Protein AF-A0A0F0H1Z5-F1 (afdb_monomer_lite)

Organism: Lentzea aerocolonigenes (NCBI:txid68170)

Foldseek 3Di:
DDWDDDPLFIKWKDFADPVVLVVPQFKKKKKAKDLVPDGFQIDIDDGSDGMDMGNTHNAPVGFIKMWMDMPPGDIDIDDTDD

Structure (mmCIF, N/CA/C/O backbone):
data_AF-A0A0F0H1Z5-F1
#
_entry.id   AF-A0A0F0H1Z5-F1
#
loop_
_atom_site.group_PDB
_atom_site.id
_atom_site.type_symbol
_atom_site.label_atom_id
_atom_site.label_alt_id
_atom_site.label_comp_id
_atom_site.label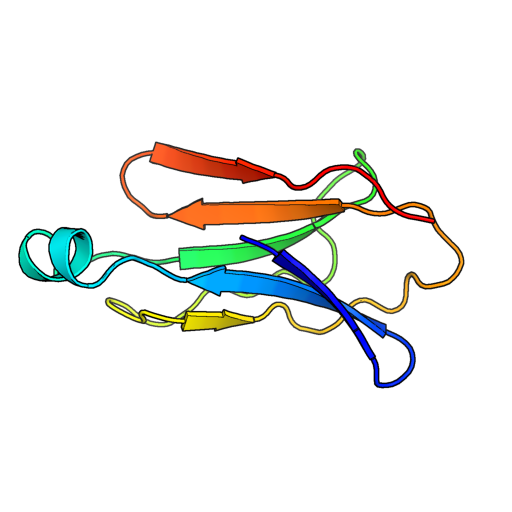_asym_id
_atom_site.label_entity_id
_atom_site.label_seq_id
_atom_site.pdbx_PDB_ins_code
_atom_site.Cartn_x
_atom_site.Cartn_y
_atom_site.Cartn_z
_atom_site.occupancy
_atom_site.B_iso_or_equiv
_atom_site.auth_seq_id
_atom_site.auth_comp_id
_atom_site.auth_asym_id
_atom_site.auth_atom_id
_atom_site.pdbx_PDB_model_num
ATOM 1 N N . MET A 1 1 ? -4.712 -0.611 -4.608 1.00 90.50 1 MET A N 1
ATOM 2 C CA . MET A 1 1 ? -4.535 -0.591 -3.142 1.00 90.50 1 MET A CA 1
ATOM 3 C C . MET A 1 1 ? -5.722 -1.251 -2.477 1.00 90.50 1 MET A C 1
ATOM 5 O O . MET A 1 1 ? -6.816 -1.178 -3.027 1.00 90.50 1 MET A O 1
ATOM 9 N N . LYS A 1 2 ? -5.515 -1.881 -1.321 1.00 94.94 2 LYS A N 1
ATOM 10 C CA . LYS A 1 2 ? -6.581 -2.412 -0.472 1.00 94.94 2 LYS A CA 1
ATOM 11 C C . LYS A 1 2 ? -6.233 -2.216 1.006 1.00 94.94 2 LYS A C 1
ATOM 13 O O . LYS A 1 2 ? -5.061 -2.129 1.358 1.00 94.94 2 LYS A O 1
ATOM 18 N N . GLN A 1 3 ? -7.264 -2.192 1.841 1.00 94.81 3 GLN A N 1
ATOM 19 C CA . GLN A 1 3 ? -7.158 -2.300 3.293 1.00 94.81 3 GLN A CA 1
ATOM 20 C C . GLN A 1 3 ? -7.764 -3.635 3.730 1.00 94.81 3 GLN A C 1
ATOM 22 O O . GLN A 1 3 ? -8.836 -4.013 3.244 1.00 94.81 3 GLN A O 1
ATOM 27 N N . PHE A 1 4 ? -7.099 -4.327 4.649 1.00 95.88 4 PHE A N 1
ATOM 28 C CA . PHE A 1 4 ? -7.526 -5.614 5.193 1.00 95.88 4 PHE A CA 1
ATOM 29 C C . PHE A 1 4 ? -7.559 -5.586 6.722 1.00 95.88 4 PHE A C 1
ATOM 31 O O . PHE A 1 4 ? -6.774 -4.885 7.355 1.00 95.88 4 PHE A O 1
ATOM 38 N N . LYS A 1 5 ? -8.439 -6.400 7.308 1.00 94.81 5 LYS A N 1
ATOM 39 C CA . LYS A 1 5 ? -8.511 -6.666 8.749 1.00 94.81 5 LYS A CA 1
ATOM 40 C C . LYS A 1 5 ? -8.152 -8.129 8.989 1.00 94.81 5 LYS A C 1
ATOM 42 O O . LYS A 1 5 ? -8.770 -9.011 8.400 1.00 94.81 5 LYS A O 1
ATOM 47 N N . GLY A 1 6 ? -7.162 -8.391 9.837 1.00 92.56 6 GLY A N 1
ATOM 48 C CA . GLY A 1 6 ? -6.679 -9.747 10.116 1.00 92.56 6 GLY A CA 1
ATOM 49 C C . GLY A 1 6 ? -5.599 -9.762 11.194 1.00 92.56 6 GLY A C 1
ATOM 50 O O . GLY A 1 6 ? -4.957 -8.743 11.438 1.00 92.56 6 GLY A O 1
ATOM 51 N N . CYS A 1 7 ? -5.408 -10.896 11.874 1.00 92.06 7 CYS A N 1
ATOM 52 C CA . CYS A 1 7 ? -4.428 -11.035 12.966 1.00 92.06 7 CYS A CA 1
ATOM 53 C C . CYS A 1 7 ? -4.535 -9.924 14.035 1.00 92.06 7 CYS A C 1
ATOM 55 O O . CYS A 1 7 ? -3.526 -9.398 14.497 1.00 92.06 7 CYS A O 1
ATOM 57 N N . ASN A 1 8 ? -5.767 -9.536 14.389 1.00 93.94 8 ASN A N 1
ATOM 58 C CA . ASN A 1 8 ? -6.080 -8.440 15.316 1.00 93.94 8 ASN A CA 1
ATOM 59 C C . ASN A 1 8 ? -5.498 -7.063 14.930 1.00 93.94 8 ASN A C 1
ATOM 61 O O . ASN A 1 8 ? -5.299 -6.208 15.789 1.00 93.94 8 ASN A O 1
ATOM 65 N N . LYS A 1 9 ? -5.241 -6.835 13.639 1.00 96.00 9 LYS A N 1
ATOM 66 C CA . LYS A 1 9 ? -4.63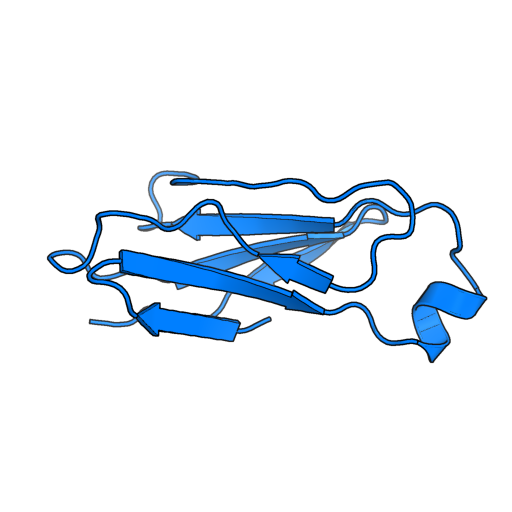8 -5.610 13.103 1.00 96.00 9 LYS A CA 1
ATOM 67 C C . LYS A 1 9 ? -5.300 -5.179 11.790 1.00 96.00 9 LYS A C 1
ATOM 69 O O . LYS A 1 9 ? -5.948 -5.982 11.111 1.00 96.00 9 LYS A O 1
ATOM 74 N N . ASN A 1 10 ? -5.109 -3.913 11.432 1.00 96.31 10 ASN A N 1
ATOM 75 C CA . ASN A 1 10 ? -5.421 -3.369 10.112 1.00 96.31 10 ASN A CA 1
ATOM 76 C C . ASN A 1 10 ? -4.164 -3.369 9.234 1.00 96.31 10 ASN A C 1
ATOM 78 O O . ASN A 1 10 ? -3.077 -3.028 9.693 1.00 96.31 10 ASN A O 1
ATOM 82 N N . TRP A 1 11 ? -4.311 -3.720 7.962 1.00 97.00 11 TRP A N 1
ATOM 83 C CA . TRP A 1 11 ? -3.206 -3.880 7.019 1.00 97.00 11 TRP A CA 1
ATOM 84 C C . TRP A 1 11 ? -3.467 -3.082 5.753 1.00 97.00 11 TRP A C 1
ATOM 86 O O . TRP A 1 11 ? -4.545 -3.177 5.162 1.00 97.00 11 TRP A O 1
ATOM 96 N N . GLY A 1 12 ? -2.475 -2.307 5.334 1.00 97.12 12 GLY A N 1
ATOM 97 C CA . GLY A 1 12 ? -2.454 -1.662 4.031 1.00 97.12 12 GLY A CA 1
ATOM 98 C C . GLY A 1 12 ? -1.752 -2.556 3.015 1.00 97.12 12 GLY A C 1
ATOM 99 O O . GLY A 1 12 ? -0.760 -3.209 3.335 1.00 97.12 12 GLY A O 1
ATOM 100 N N . TYR A 1 13 ? -2.269 -2.575 1.791 1.00 96.88 13 TYR A N 1
ATOM 101 C CA . TYR A 1 13 ? -1.722 -3.349 0.683 1.00 96.88 13 TYR A CA 1
ATOM 102 C C . TYR A 1 13 ? -1.660 -2.529 -0.601 1.00 96.88 13 TYR A C 1
ATOM 104 O O . TYR A 1 13 ? -2.663 -1.942 -1.034 1.00 96.88 13 TYR A O 1
ATOM 112 N N . ILE A 1 14 ? -0.511 -2.561 -1.267 1.00 96.38 14 ILE A N 1
ATOM 113 C CA . ILE A 1 14 ? -0.327 -2.001 -2.602 1.00 96.38 14 ILE A CA 1
ATOM 114 C C . ILE A 1 14 ? 0.260 -3.054 -3.543 1.00 96.38 14 ILE A C 1
ATOM 116 O O . ILE A 1 14 ? 1.138 -3.832 -3.179 1.00 96.38 14 ILE A O 1
ATOM 120 N N . TYR A 1 15 ? -0.255 -3.051 -4.770 1.00 95.25 15 TYR A N 1
ATOM 121 C CA . TYR A 1 15 ? 0.216 -3.880 -5.867 1.00 95.25 15 TYR A CA 1
ATOM 122 C C . TYR A 1 15 ? 0.458 -2.984 -7.073 1.00 95.25 15 TYR A C 1
ATOM 124 O O . TYR A 1 15 ? -0.403 -2.165 -7.417 1.00 95.25 15 TYR A O 1
ATOM 132 N N . VAL A 1 16 ? 1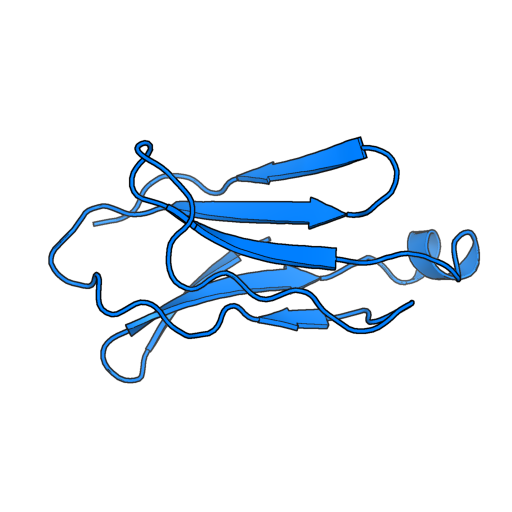.616 -3.144 -7.699 1.00 93.94 16 VAL A N 1
ATOM 133 C CA . VAL A 1 16 ? 2.005 -2.428 -8.910 1.00 93.94 16 VAL A CA 1
ATOM 134 C C . VAL A 1 16 ? 1.787 -3.337 -10.113 1.00 93.94 16 VAL A C 1
ATOM 136 O O . VAL A 1 16 ? 2.302 -4.452 -10.174 1.00 93.94 16 VAL A O 1
ATOM 139 N N . TRP A 1 17 ? 0.998 -2.857 -11.073 1.00 92.44 17 TRP A N 1
ATOM 140 C CA . TRP A 1 17 ? 0.650 -3.618 -12.268 1.00 92.44 17 TRP A CA 1
ATOM 141 C C . TRP A 1 17 ? 1.884 -3.989 -13.085 1.00 92.44 17 TRP A C 1
ATOM 143 O O . TRP A 1 17 ? 2.773 -3.165 -13.306 1.00 92.44 17 TRP A O 1
ATOM 153 N N . ASP A 1 18 ? 1.896 -5.228 -13.574 1.00 92.12 18 ASP A N 1
ATOM 154 C CA . ASP A 1 18 ? 3.037 -5.795 -14.292 1.00 92.12 18 ASP A CA 1
ATOM 155 C C . ASP A 1 18 ? 3.405 -4.987 -15.548 1.00 92.12 18 ASP A C 1
ATOM 157 O O . ASP A 1 18 ? 4.569 -4.645 -15.746 1.00 92.12 18 ASP A O 1
ATOM 161 N N . SER A 1 19 ? 2.399 -4.557 -16.318 1.00 92.69 19 SER A N 1
ATOM 162 C CA . SER A 1 19 ? 2.579 -3.734 -17.523 1.00 92.69 19 SER A CA 1
ATOM 163 C C . SER A 1 19 ? 3.201 -2.361 -17.256 1.00 92.69 19 SER A C 1
ATOM 165 O O . SER A 1 19 ? 3.862 -1.801 -18.126 1.00 92.69 19 SER A O 1
ATOM 167 N N . TRP A 1 20 ? 3.004 -1.795 -16.063 1.00 91.25 20 TRP A N 1
ATOM 168 C CA . TRP A 1 20 ? 3.653 -0.543 -15.678 1.00 91.25 20 TRP A CA 1
ATOM 169 C C . TRP A 1 20 ? 5.082 -0.802 -15.199 1.00 91.25 20 TRP A C 1
ATOM 171 O O . TRP A 1 20 ? 6.017 -0.116 -15.623 1.00 91.25 20 TRP A O 1
ATOM 181 N N . LYS A 1 21 ? 5.261 -1.836 -14.366 1.00 9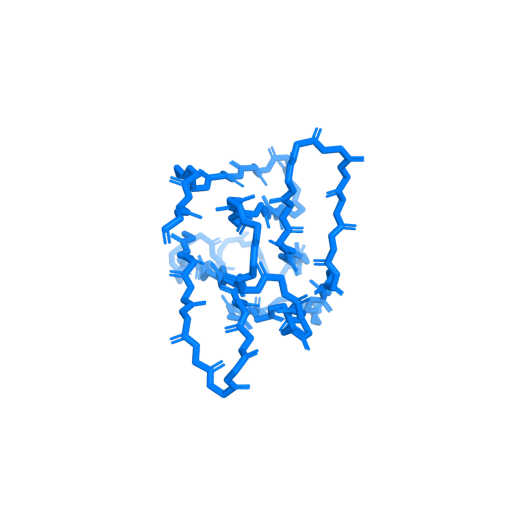0.12 21 LYS A N 1
ATOM 182 C CA . LYS A 1 21 ? 6.561 -2.265 -13.838 1.00 90.12 21 LYS A CA 1
ATOM 183 C C . LYS A 1 21 ? 7.545 -2.629 -14.951 1.00 90.12 21 LYS A C 1
ATOM 185 O O . LYS A 1 21 ? 8.719 -2.289 -14.829 1.00 90.12 21 LYS A O 1
ATOM 190 N N . SER A 1 22 ? 7.095 -3.262 -16.036 1.00 90.50 22 SER A N 1
ATOM 191 C CA . SER A 1 22 ? 7.958 -3.628 -17.169 1.00 90.50 22 SER A CA 1
ATOM 192 C C . SER A 1 22 ? 8.627 -2.417 -17.832 1.00 90.50 22 SER A C 1
ATOM 194 O O . SER A 1 22 ? 9.737 -2.542 -18.340 1.00 90.50 22 SER A O 1
ATOM 196 N N . GLY A 1 23 ? 7.988 -1.241 -17.796 1.00 90.19 23 GLY A N 1
ATOM 197 C CA . GLY A 1 23 ? 8.556 0.027 -18.273 1.00 90.19 23 GLY A CA 1
ATOM 198 C C . GLY A 1 23 ? 9.302 0.839 -17.205 1.00 90.19 23 GLY A C 1
ATOM 199 O O . GLY A 1 23 ? 9.977 1.808 -17.538 1.00 90.19 23 GLY A O 1
ATOM 200 N N . HIS A 1 24 ? 9.199 0.453 -15.930 1.00 87.62 24 HIS A N 1
ATOM 201 C CA . HIS A 1 24 ? 9.685 1.226 -14.786 1.00 87.62 24 HIS A CA 1
ATOM 202 C C . HIS A 1 24 ? 10.368 0.315 -13.763 1.00 87.62 24 HIS A C 1
ATOM 204 O O . HIS A 1 24 ? 9.966 0.263 -12.611 1.00 87.62 24 HIS A O 1
ATOM 210 N N . GLY A 1 25 ? 11.427 -0.405 -14.143 1.00 79.38 25 GLY A N 1
ATOM 211 C CA . GLY A 1 25 ? 12.098 -1.377 -13.256 1.00 79.38 25 GLY A CA 1
ATOM 212 C C . GLY A 1 25 ? 12.742 -0.793 -11.985 1.00 79.38 25 GLY A C 1
ATOM 213 O O . GLY A 1 25 ? 13.183 -1.533 -11.109 1.00 79.38 25 GLY A O 1
ATOM 214 N N . SER A 1 26 ? 12.794 0.535 -11.861 1.00 88.75 26 SER A N 1
ATOM 215 C CA . SER A 1 26 ? 13.370 1.254 -10.728 1.00 88.75 26 SER A CA 1
ATOM 216 C C . SER A 1 26 ? 12.315 2.101 -10.022 1.00 88.75 26 SER A C 1
ATOM 218 O O . SER A 1 26 ? 12.348 3.328 -10.109 1.00 88.75 26 SER A O 1
ATOM 220 N N . PHE A 1 27 ? 11.413 1.449 -9.299 1.00 92.75 27 PHE A N 1
ATOM 221 C CA . PHE A 1 27 ? 10.449 2.130 -8.442 1.00 92.75 27 PHE A CA 1
ATOM 222 C C . PHE A 1 27 ? 10.545 1.654 -6.995 1.00 92.75 27 PHE A C 1
ATOM 224 O O . PHE A 1 27 ? 11.053 0.566 -6.729 1.00 92.75 27 PHE A O 1
ATOM 231 N N . THR A 1 28 ? 10.010 2.446 -6.079 1.00 95.62 28 THR A N 1
ATOM 232 C CA . THR A 1 28 ? 9.742 2.046 -4.698 1.00 95.62 28 THR A CA 1
ATOM 233 C C . THR A 1 28 ? 8.263 2.259 -4.431 1.00 95.62 28 THR A C 1
ATOM 235 O O . THR A 1 28 ? 7.704 3.275 -4.848 1.00 95.62 28 THR A O 1
ATOM 238 N N . ALA A 1 29 ? 7.632 1.296 -3.766 1.00 96.44 29 ALA A N 1
ATOM 239 C CA . ALA A 1 29 ? 6.252 1.396 -3.322 1.00 96.44 29 ALA A CA 1
ATOM 240 C C . ALA A 1 29 ? 6.199 1.379 -1.792 1.00 96.44 29 ALA A C 1
ATOM 242 O O . ALA A 1 29 ? 6.869 0.563 -1.159 1.00 96.44 29 ALA A O 1
ATOM 243 N N . SER A 1 30 ? 5.382 2.254 -1.220 1.00 96.94 30 SER A N 1
ATOM 244 C CA . SER A 1 30 ? 5.175 2.383 0.220 1.00 96.94 30 SER A CA 1
ATOM 245 C C . SER A 1 30 ? 3.689 2.322 0.529 1.00 96.94 30 SER A C 1
ATOM 247 O O . SER A 1 30 ? 2.856 2.750 -0.276 1.00 96.94 30 SER A O 1
ATOM 249 N N . VAL A 1 31 ? 3.340 1.756 1.678 1.00 97.94 31 VAL A N 1
ATOM 250 C CA . VAL A 1 31 ? 1.951 1.621 2.110 1.00 97.94 31 VAL A CA 1
ATOM 251 C C . VAL A 1 31 ? 1.850 1.705 3.627 1.00 97.94 31 VAL A C 1
ATOM 253 O O . VAL A 1 31 ? 2.664 1.135 4.355 1.00 97.94 31 VAL A O 1
ATOM 256 N N . ALA A 1 32 ? 0.823 2.396 4.104 1.00 97.31 32 ALA A N 1
ATOM 257 C CA . ALA A 1 32 ? 0.546 2.602 5.516 1.00 97.31 32 ALA A CA 1
ATOM 258 C C . ALA A 1 32 ? -0.954 2.509 5.801 1.00 97.31 32 ALA A C 1
ATOM 260 O O . ALA A 1 32 ? -1.789 2.525 4.893 1.00 97.31 32 ALA A O 1
ATOM 261 N N . ILE A 1 33 ? -1.286 2.438 7.085 1.00 97.62 33 ILE A N 1
ATOM 262 C CA . ILE A 1 33 ? -2.620 2.757 7.591 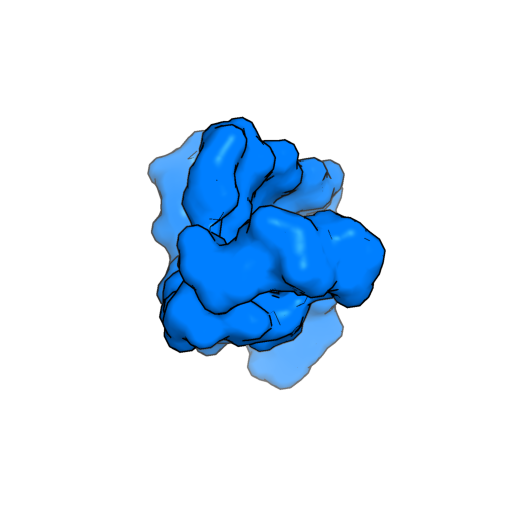1.00 97.62 33 ILE A CA 1
ATOM 263 C C . ILE A 1 33 ? -2.624 4.225 8.028 1.00 97.62 33 ILE A C 1
ATOM 265 O O . ILE A 1 33 ? -1.598 4.746 8.438 1.00 97.62 33 ILE A O 1
ATOM 269 N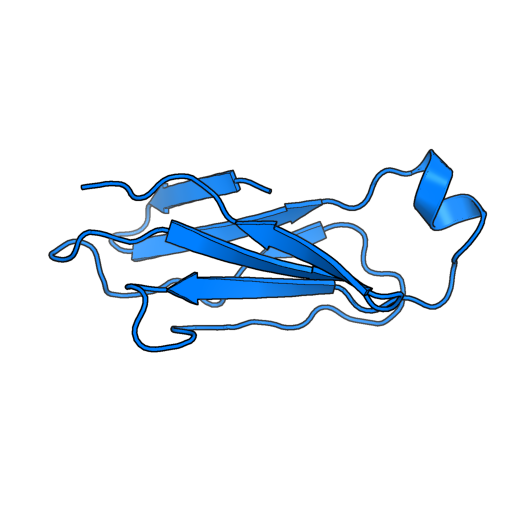 N . THR A 1 34 ? -3.753 4.917 7.958 1.00 96.12 34 THR A N 1
ATOM 270 C CA . THR A 1 34 ? -3.905 6.282 8.478 1.00 96.12 34 THR A CA 1
ATOM 271 C C . THR A 1 34 ? -5.275 6.469 9.120 1.00 96.12 34 THR A C 1
ATOM 273 O O . THR A 1 34 ? -6.224 5.751 8.792 1.00 96.12 34 THR A O 1
ATOM 276 N N . ARG A 1 35 ? -5.382 7.452 10.017 1.00 93.81 35 ARG A N 1
ATOM 277 C CA . ARG A 1 35 ? -6.651 7.983 10.546 1.00 93.81 35 ARG A CA 1
ATOM 278 C C . ARG A 1 35 ? -6.898 9.431 10.090 1.00 93.81 35 ARG A C 1
ATOM 280 O O . ARG A 1 35 ? -7.665 10.150 10.715 1.00 93.81 35 ARG A O 1
ATOM 287 N N . GLY A 1 36 ? -6.189 9.887 9.052 1.00 86.75 36 GLY A N 1
ATOM 288 C CA . GLY A 1 36 ? -6.227 11.274 8.572 1.00 86.75 36 GLY A CA 1
ATOM 289 C C . GLY A 1 36 ? -5.271 12.232 9.296 1.00 86.75 36 GLY A C 1
ATOM 290 O O . GLY A 1 36 ? -5.064 13.344 8.823 1.00 86.75 36 GLY A O 1
ATOM 291 N N . ASP A 1 37 ? -4.643 11.799 10.392 1.00 87.31 37 ASP A N 1
ATOM 292 C CA . ASP A 1 37 ? -3.679 12.565 11.197 1.00 87.31 37 ASP A CA 1
ATOM 293 C C . ASP A 1 37 ? -2.208 12.165 10.956 1.00 87.31 37 ASP A C 1
ATOM 295 O O . ASP A 1 37 ? -1.305 12.709 11.589 1.00 87.31 37 ASP A O 1
ATOM 299 N N . GLY A 1 38 ? -1.952 11.231 10.033 1.00 87.94 38 GLY A N 1
ATOM 300 C CA . GLY A 1 38 ? -0.608 10.765 9.675 1.00 87.94 38 GLY A CA 1
ATOM 301 C C . GLY A 1 38 ? -0.540 9.278 9.320 1.00 87.94 38 GLY A C 1
ATOM 302 O O . GLY A 1 38 ? -1.529 8.549 9.436 1.00 87.94 38 GLY A O 1
ATOM 303 N N . SER A 1 39 ? 0.630 8.822 8.865 1.00 92.12 39 SER A N 1
ATOM 304 C CA . SER A 1 39 ? 0.903 7.404 8.593 1.00 92.12 39 SER A CA 1
ATOM 305 C C . SER A 1 39 ? 1.103 6.613 9.890 1.00 92.12 39 SER A C 1
ATOM 307 O O . SER A 1 39 ? 1.806 7.044 10.800 1.00 92.12 39 SER A O 1
ATOM 309 N N . ILE A 1 40 ? 0.532 5.415 9.940 1.00 95.12 40 ILE A N 1
ATOM 310 C CA . ILE A 1 40 ? 0.615 4.442 11.028 1.00 95.12 40 ILE A CA 1
ATOM 311 C C . ILE A 1 40 ? 1.097 3.117 10.433 1.00 95.12 40 ILE A C 1
ATOM 313 O O . ILE A 1 40 ? 0.534 2.623 9.451 1.00 95.12 40 ILE A O 1
ATOM 317 N N . ASP A 1 41 ? 2.132 2.544 11.051 1.00 94.69 41 ASP A N 1
ATOM 318 C CA . ASP A 1 41 ? 2.724 1.253 10.674 1.00 94.69 41 ASP A CA 1
ATOM 319 C C . ASP A 1 41 ? 3.053 1.153 9.173 1.00 94.69 41 ASP A C 1
ATOM 321 O O . ASP A 1 41 ? 2.793 0.143 8.513 1.00 94.69 41 ASP A O 1
ATOM 325 N N . GLU A 1 42 ? 3.623 2.232 8.631 1.00 95.38 42 GLU A N 1
ATOM 326 C CA . GLU A 1 42 ? 4.085 2.316 7.248 1.00 95.38 42 GLU A CA 1
ATOM 327 C C . GLU A 1 42 ? 5.203 1.314 6.957 1.00 95.38 42 GLU A C 1
ATOM 329 O O . GLU A 1 42 ? 6.068 1.063 7.797 1.00 95.38 42 GLU A O 1
ATOM 334 N N . ASN A 1 43 ? 5.203 0.774 5.740 1.00 97.19 43 ASN A N 1
ATOM 335 C CA . ASN A 1 43 ? 6.300 -0.011 5.201 1.00 97.19 43 ASN A CA 1
ATOM 336 C C . ASN A 1 43 ? 6.626 0.424 3.768 1.00 97.19 43 ASN A C 1
ATOM 338 O O . ASN A 1 43 ? 5.726 0.718 2.980 1.00 97.19 43 ASN A O 1
ATOM 342 N N . SER A 1 44 ? 7.914 0.411 3.429 1.00 96.38 44 SER A N 1
ATOM 343 C CA . SER A 1 44 ? 8.424 0.679 2.083 1.00 96.38 44 SER A CA 1
ATOM 344 C C . SER A 1 44 ? 9.090 -0.577 1.536 1.00 96.38 44 SER A C 1
ATOM 346 O O . SER A 1 44 ? 9.986 -1.136 2.166 1.00 96.38 44 SER A O 1
ATOM 348 N N . GLY A 1 45 ? 8.648 -1.027 0.365 1.00 94.62 45 GLY A N 1
ATOM 349 C CA . GLY A 1 45 ? 9.217 -2.190 -0.305 1.00 94.62 45 GLY A CA 1
ATOM 350 C C . GLY A 1 45 ? 10.621 -1.935 -0.854 1.00 94.62 45 GLY A C 1
ATOM 351 O O . GLY A 1 45 ? 11.086 -0.802 -0.971 1.00 94.62 45 GLY A O 1
ATOM 352 N N . ALA A 1 46 ? 11.288 -3.014 -1.249 1.00 94.69 46 ALA A N 1
ATOM 353 C CA . ALA A 1 46 ? 12.527 -2.961 -2.005 1.00 94.69 46 ALA A CA 1
ATOM 354 C C . ALA A 1 46 ? 12.315 -2.354 -3.404 1.00 94.69 46 ALA A C 1
ATOM 356 O O . ALA A 1 46 ? 11.201 -2.271 -3.932 1.00 94.69 46 ALA A O 1
ATOM 357 N N . ARG A 1 47 ? 13.419 -1.961 -4.044 1.00 93.75 47 ARG A N 1
ATOM 358 C CA . ARG A 1 47 ? 13.400 -1.438 -5.413 1.00 93.75 47 ARG A CA 1
ATOM 359 C C . ARG A 1 47 ? 12.808 -2.472 -6.377 1.00 93.75 47 ARG A C 1
ATOM 361 O O . ARG A 1 47 ? 13.255 -3.614 -6.417 1.00 93.75 47 ARG A O 1
ATOM 368 N N . GLY A 1 48 ? 11.822 -2.058 -7.167 1.00 92.31 48 GLY A N 1
ATOM 369 C CA . GLY A 1 48 ? 11.126 -2.908 -8.131 1.00 92.31 48 GLY A CA 1
ATOM 370 C C . GLY A 1 48 ? 10.137 -3.895 -7.501 1.00 92.31 48 GLY A C 1
ATOM 371 O O . GLY A 1 48 ? 9.599 -4.752 -8.211 1.00 92.31 48 GLY A O 1
ATOM 372 N N . GLN A 1 49 ? 9.901 -3.814 -6.186 1.00 95.06 49 GLN A N 1
ATOM 373 C CA . GLN A 1 49 ? 9.018 -4.735 -5.483 1.00 95.06 49 GLN A CA 1
ATOM 374 C C . GLN A 1 49 ? 7.562 -4.501 -5.886 1.00 95.06 49 GLN A C 1
ATOM 376 O O . GLN A 1 49 ? 6.991 -3.436 -5.685 1.00 95.06 49 GLN A O 1
ATOM 381 N N . GLN A 1 50 ? 6.960 -5.537 -6.458 1.00 94.25 50 GLN A N 1
ATOM 382 C CA . GLN A 1 50 ? 5.631 -5.468 -7.059 1.00 94.25 50 GLN A CA 1
ATOM 383 C C . GLN A 1 50 ? 4.501 -5.402 -6.034 1.00 94.25 50 GLN A C 1
ATOM 385 O O . GLN A 1 50 ? 3.463 -4.799 -6.293 1.00 94.25 50 GLN A O 1
ATOM 390 N N . GLU A 1 51 ? 4.712 -6.030 -4.885 1.00 95.75 51 GLU A N 1
ATOM 391 C CA . GLU A 1 51 ? 3.720 -6.186 -3.837 1.00 95.75 51 GLU A CA 1
ATOM 392 C C . GLU A 1 51 ? 4.308 -5.749 -2.500 1.00 95.75 51 GLU A C 1
ATOM 394 O O . GLU A 1 51 ? 5.358 -6.253 -2.094 1.00 95.75 51 GLU A O 1
ATOM 399 N N . VAL A 1 52 ? 3.626 -4.834 -1.809 1.00 97.38 52 VAL A N 1
ATOM 400 C CA . VAL A 1 52 ? 4.054 -4.325 -0.502 1.00 97.38 52 VAL A CA 1
ATOM 401 C C . VAL A 1 52 ? 2.871 -4.317 0.462 1.00 97.38 52 VAL A C 1
ATOM 403 O O . VAL A 1 52 ? 1.761 -3.899 0.120 1.00 97.38 52 VAL A O 1
ATOM 406 N N . TRP A 1 53 ? 3.144 -4.770 1.682 1.00 97.38 53 TRP A N 1
ATOM 407 C CA . TRP A 1 53 ? 2.230 -4.775 2.820 1.00 97.38 53 TRP A CA 1
ATOM 408 C C . TRP A 1 53 ? 2.746 -3.829 3.898 1.00 97.38 53 TRP A C 1
ATOM 410 O O . TRP A 1 53 ? 3.958 -3.733 4.088 1.00 97.38 53 TRP A O 1
ATOM 420 N N . SER A 1 54 ? 1.842 -3.172 4.622 1.00 96.88 54 SER A N 1
ATOM 421 C CA . SER A 1 54 ? 2.194 -2.370 5.798 1.00 96.88 54 SER A CA 1
ATOM 422 C C . SER A 1 54 ? 2.617 -3.271 6.972 1.00 96.88 54 SER A C 1
ATOM 424 O O . SER A 1 54 ? 2.401 -4.483 6.940 1.00 96.88 54 SER A O 1
ATOM 426 N N . ASN A 1 55 ? 3.185 -2.702 8.040 1.00 95.00 55 ASN A N 1
ATOM 427 C CA . ASN A 1 55 ? 3.680 -3.464 9.202 1.00 95.00 55 ASN A CA 1
ATOM 428 C C . ASN A 1 55 ? 2.565 -4.004 10.135 1.00 95.00 55 ASN A C 1
ATOM 430 O O . ASN A 1 55 ? 2.839 -4.667 11.139 1.00 95.00 55 ASN A O 1
ATOM 434 N N . GLY A 1 56 ? 1.298 -3.765 9.786 1.00 93.75 56 GLY A N 1
ATOM 435 C CA . GLY A 1 56 ? 0.126 -4.209 10.537 1.00 93.75 56 GLY A CA 1
ATOM 436 C C . GLY A 1 56 ? -0.164 -3.321 11.745 1.00 93.75 56 GLY A C 1
ATOM 437 O O . GLY A 1 56 ? 0.444 -3.470 12.809 1.00 93.75 56 GLY A O 1
ATOM 438 N N . ALA A 1 57 ? -1.164 -2.458 11.591 1.00 95.56 57 ALA A N 1
ATOM 439 C CA . ALA A 1 57 ? -1.526 -1.436 12.554 1.00 95.56 57 ALA A CA 1
ATOM 440 C C . ALA A 1 57 ? -2.474 -1.932 13.642 1.00 95.56 57 ALA A C 1
ATOM 442 O O . ALA A 1 57 ? -3.532 -2.503 13.361 1.00 95.56 57 ALA A O 1
ATOM 443 N N . ASN A 1 58 ? -2.127 -1.665 14.902 1.00 95.75 58 ASN A N 1
ATOM 444 C CA . ASN A 1 58 ? -2.987 -1.963 16.050 1.00 95.75 58 ASN A CA 1
ATOM 445 C C . ASN A 1 58 ? -4.075 -0.887 16.230 1.00 95.75 58 ASN A C 1
ATOM 447 O O . ASN A 1 58 ? -4.086 -0.129 17.199 1.00 95.75 58 ASN A O 1
ATOM 451 N N . THR A 1 59 ? -4.974 -0.788 15.253 1.00 93.94 59 THR A N 1
ATOM 452 C CA . THR A 1 59 ? -5.947 0.308 15.133 1.00 93.94 59 THR A CA 1
ATOM 453 C C . THR A 1 59 ? -7.385 -0.178 14.971 1.00 93.94 59 THR A C 1
ATOM 455 O O . THR A 1 59 ? -8.229 0.576 14.508 1.00 93.94 59 THR A O 1
ATOM 458 N N . LEU A 1 60 ? -7.705 -1.412 15.380 1.00 92.12 60 LEU A N 1
ATOM 459 C CA . LEU A 1 60 ? -9.052 -1.991 15.217 1.00 92.12 60 LEU A CA 1
ATOM 460 C C . LEU A 1 60 ? -10.179 -1.213 15.913 1.00 92.12 60 LEU A C 1
ATOM 462 O O . LEU A 1 60 ? -11.342 -1.410 15.582 1.00 92.12 60 LEU A O 1
ATOM 466 N N . GLN A 1 61 ? -9.833 -0.369 16.882 1.00 93.31 61 GLN A N 1
ATOM 467 C CA . GLN A 1 61 ? -10.757 0.501 17.612 1.00 93.31 61 GLN A CA 1
ATOM 468 C C . GLN A 1 61 ? -10.983 1.866 16.937 1.00 93.31 61 GLN A C 1
ATOM 470 O O . GLN A 1 61 ? -11.736 2.683 17.456 1.00 93.31 61 GLN A O 1
ATOM 475 N N . PHE A 1 62 ? -10.307 2.139 15.818 1.00 93.38 62 PHE A N 1
ATOM 476 C CA . PHE A 1 62 ? -10.376 3.412 15.109 1.00 93.38 62 PHE A CA 1
ATOM 477 C C . PHE A 1 62 ? -10.829 3.202 13.669 1.00 93.38 62 PHE A C 1
ATOM 479 O O . PHE A 1 62 ? -10.434 2.236 13.012 1.00 93.38 62 PHE A O 1
ATOM 486 N N . CYS A 1 63 ? -11.583 4.171 13.161 1.00 93.94 63 CYS A N 1
ATOM 487 C CA . CYS A 1 63 ? -11.820 4.289 11.734 1.00 93.94 63 CYS A CA 1
ATOM 488 C C . CYS A 1 63 ? -10.490 4.601 11.038 1.00 93.94 63 CYS A C 1
ATOM 490 O O . CYS A 1 63 ? -9.732 5.471 11.474 1.00 93.94 63 CYS A O 1
ATOM 492 N N . THR A 1 64 ? -10.154 3.822 10.014 1.00 96.12 64 THR A N 1
ATOM 493 C CA . THR A 1 64 ? -8.865 3.922 9.321 1.00 96.12 64 THR A CA 1
ATOM 494 C C . THR A 1 64 ? -9.027 3.750 7.823 1.00 96.12 64 THR A C 1
ATOM 496 O O . THR A 1 64 ? -9.929 3.050 7.373 1.00 96.12 64 THR A O 1
ATOM 499 N N . SER A 1 65 ? -8.107 4.321 7.052 1.00 96.69 65 SER A N 1
ATOM 500 C CA . SER A 1 65 ? -7.918 4.024 5.627 1.00 96.69 65 SER A CA 1
ATOM 501 C C . SER A 1 65 ? -6.495 3.524 5.375 1.00 96.69 65 SER A C 1
ATOM 503 O O . SER A 1 65 ? -5.602 3.718 6.203 1.00 96.69 65 SER A O 1
ATOM 505 N N . ALA A 1 66 ? -6.265 2.851 4.248 1.00 97.12 66 ALA A N 1
ATOM 506 C CA . ALA A 1 66 ? -4.913 2.597 3.763 1.00 97.12 66 ALA A CA 1
ATOM 507 C C . ALA A 1 66 ? -4.490 3.718 2.810 1.00 97.12 66 ALA A C 1
ATOM 509 O O . ALA A 1 66 ? -5.289 4.161 1.985 1.00 97.12 66 ALA A O 1
ATOM 510 N N . ILE A 1 67 ? -3.231 4.136 2.907 1.00 96.38 67 ILE A N 1
ATOM 511 C CA . ILE A 1 67 ? -2.585 5.101 2.008 1.00 96.38 67 ILE A CA 1
ATOM 512 C C . ILE A 1 67 ? -1.311 4.504 1.447 1.00 96.38 67 ILE A C 1
ATOM 514 O O . ILE A 1 67 ? -0.729 3.588 2.027 1.00 96.38 67 ILE A O 1
ATOM 518 N N . GLY A 1 68 ? -0.879 4.991 0.295 1.00 95.81 68 GLY A N 1
ATOM 519 C CA . GLY A 1 68 ? 0.263 4.403 -0.372 1.00 95.81 68 GLY A CA 1
ATOM 520 C C . GLY A 1 68 ? 0.713 5.197 -1.570 1.00 95.81 68 GLY A C 1
ATOM 521 O O . GLY A 1 68 ? -0.040 5.953 -2.188 1.00 95.81 68 GLY A O 1
ATOM 522 N N . PHE A 1 69 ? 1.984 5.004 -1.862 1.00 95.31 69 PHE A N 1
ATOM 523 C CA . PHE A 1 69 ? 2.747 5.827 -2.768 1.00 95.31 69 PHE A CA 1
ATOM 524 C C . PHE A 1 69 ? 3.636 4.941 -3.627 1.00 95.31 69 PHE A C 1
ATOM 526 O O . PHE A 1 69 ? 4.212 3.971 -3.137 1.00 95.31 69 PHE A O 1
ATOM 533 N N . VAL A 1 70 ? 3.765 5.280 -4.905 1.00 94.69 70 VAL A N 1
ATOM 534 C CA . VAL A 1 70 ? 4.765 4.704 -5.802 1.00 94.69 70 VAL A CA 1
ATOM 535 C C . VAL A 1 70 ? 5.611 5.845 -6.349 1.00 94.69 70 VAL A C 1
ATOM 537 O O . VAL A 1 70 ? 5.089 6.854 -6.835 1.00 94.69 70 VAL A O 1
ATOM 540 N N . SER A 1 71 ? 6.933 5.684 -6.277 1.00 89.31 71 SER A N 1
ATOM 541 C CA . SER A 1 71 ? 7.892 6.632 -6.846 1.00 89.31 71 SER A CA 1
ATOM 542 C C . SER A 1 71 ? 7.530 6.957 -8.299 1.00 89.31 71 SER A C 1
ATOM 544 O O . SER A 1 71 ? 7.257 6.047 -9.081 1.00 89.31 71 SER A O 1
ATOM 546 N N . GLY A 1 72 ? 7.538 8.241 -8.651 1.00 81.12 72 GLY A N 1
ATOM 547 C CA . GLY A 1 72 ? 6.918 8.738 -9.886 1.00 81.12 72 GLY A CA 1
ATOM 548 C C . GLY A 1 72 ? 5.639 9.546 -9.643 1.00 81.12 72 GLY A C 1
ATOM 549 O O . GLY A 1 72 ? 5.032 10.012 -10.598 1.00 81.12 72 GLY A O 1
ATOM 550 N N . GLY A 1 73 ? 5.254 9.756 -8.376 1.00 84.25 73 GLY A N 1
ATOM 551 C CA . GLY A 1 73 ? 4.156 10.654 -7.998 1.00 84.25 73 GLY A CA 1
ATOM 552 C C . GLY A 1 73 ? 2.785 9.982 -7.949 1.00 84.25 73 GLY A C 1
ATOM 553 O O . GLY A 1 73 ? 1.772 10.667 -7.836 1.00 84.25 73 GLY A O 1
ATOM 554 N N . HIS A 1 74 ? 2.730 8.652 -8.026 1.00 90.06 74 HIS A N 1
ATOM 555 C CA . HIS A 1 74 ? 1.468 7.932 -7.935 1.00 90.06 74 HIS A CA 1
ATOM 556 C C . HIS A 1 74 ? 1.072 7.767 -6.472 1.00 90.06 74 HIS A C 1
ATOM 558 O O . HIS A 1 74 ? 1.815 7.200 -5.673 1.00 90.06 74 HIS A O 1
ATOM 564 N N . TYR A 1 75 ? -0.122 8.240 -6.141 1.00 92.50 75 TYR A N 1
ATOM 565 C CA . TYR A 1 75 ? -0.702 8.161 -4.810 1.00 92.50 75 TYR A CA 1
ATOM 566 C C . TYR A 1 75 ? -2.061 7.472 -4.879 1.00 92.50 75 TYR A C 1
ATOM 568 O O . TYR A 1 75 ? -2.793 7.607 -5.862 1.00 92.50 75 TYR A O 1
ATOM 576 N N . GLY A 1 76 ? -2.406 6.741 -3.828 1.00 93.38 76 GLY A N 1
ATOM 577 C CA . GLY A 1 76 ? -3.732 6.177 -3.656 1.00 93.38 76 GLY A CA 1
ATOM 578 C C . GLY A 1 76 ? -4.115 6.113 -2.189 1.00 93.38 76 GLY A C 1
ATOM 579 O O . GLY A 1 76 ? -3.263 5.974 -1.313 1.00 93.38 76 GLY A O 1
ATOM 580 N N . GLN A 1 77 ? -5.417 6.176 -1.947 1.00 95.31 77 GLN A N 1
ATOM 581 C CA . GLN A 1 77 ? -6.013 6.030 -0.631 1.00 95.31 77 GLN A CA 1
ATOM 582 C C . GLN A 1 77 ? -7.314 5.242 -0.762 1.00 95.31 77 GLN A C 1
ATOM 584 O O . GLN A 1 77 ? -8.042 5.404 -1.744 1.00 95.31 77 GLN A O 1
ATOM 589 N N . THR A 1 78 ? -7.589 4.354 0.188 1.00 96.25 78 THR A N 1
ATOM 590 C CA . THR A 1 78 ? -8.897 3.695 0.272 1.00 96.25 78 THR A CA 1
ATOM 591 C C . THR A 1 78 ? -9.898 4.571 1.005 1.00 96.25 78 THR A C 1
ATOM 593 O O . THR A 1 78 ? -9.528 5.464 1.761 1.00 96.25 78 THR A O 1
ATOM 596 N N . GLU A 1 79 ? -11.177 4.252 0.851 1.00 94.81 79 GLU A N 1
ATOM 597 C CA . GLU A 1 79 ? -12.206 4.748 1.761 1.00 94.81 79 GLU A CA 1
ATOM 598 C C . GLU A 1 79 ? -11.866 4.391 3.215 1.00 94.81 79 GLU A C 1
ATOM 600 O O . GLU A 1 79 ? -11.171 3.401 3.489 1.00 94.81 79 GLU A O 1
ATOM 605 N N . GLU A 1 80 ? -12.351 5.218 4.135 1.00 94.56 80 GLU A N 1
ATOM 606 C CA . GLU A 1 80 ? -12.260 4.962 5.564 1.00 94.56 80 GLU A CA 1
ATOM 607 C C . GLU A 1 80 ? -13.183 3.805 5.963 1.00 94.56 80 GLU A C 1
ATOM 609 O O . GLU A 1 80 ? -14.290 3.657 5.441 1.00 94.56 80 GLU A O 1
ATOM 614 N N . ARG A 1 81 ? -12.713 2.963 6.886 1.00 91.19 81 ARG A N 1
ATOM 615 C CA . ARG A 1 81 ? -13.442 1.805 7.400 1.00 91.19 81 ARG A CA 1
ATOM 616 C C . ARG A 1 81 ? -13.410 1.746 8.918 1.00 91.19 81 ARG A C 1
ATOM 618 O O . ARG A 1 81 ? -12.340 1.876 9.520 1.00 91.19 81 ARG A O 1
ATOM 625 N N . CYS A 1 82 ? -14.583 1.456 9.471 1.00 88.00 82 CYS A N 1
ATOM 626 C CA . CYS A 1 82 ? -14.874 1.083 10.847 1.00 88.00 82 CYS A CA 1
ATOM 627 C C . CYS A 1 82 ? -15.678 -0.242 10.775 1.00 88.00 82 CYS A C 1
ATOM 629 O O . CYS A 1 82 ? -15.382 -1.155 11.570 1.00 88.00 82 CYS A O 1
#

Secondary structure (DSSP, 8-state):
-EEEEETTEEEEEEE--HHHHTT--S--EEEEEE-SSSEEEEEEPPTT-SEEE---B--TTS-BEEEEEETTTEEEEPPPB-

Radius of gyration: 12.54 Å; chains: 1; bounding box: 28×24×36 Å

pLDDT: mean 93.57, std 3.57, range [79.38, 97.94]

Sequence (82 aa):
MKQFKGCNKNWGYIYVWDSWKSGHGSFTASVAITRGDGSIDENSGARGQQEVWSNGANTLQFCTSAIGFVSGGHYGQTEERC